Protein AF-A0A349TBA6-F1 (afdb_monomer_lite)

Structure (mmCIF, N/CA/C/O backbone):
data_AF-A0A349TBA6-F1
#
_entry.id   AF-A0A349TBA6-F1
#
loop_
_atom_site.group_PDB
_atom_site.id
_atom_site.type_symbol
_atom_site.label_atom_id
_atom_site.label_alt_id
_atom_site.label_comp_id
_atom_site.label_asym_id
_atom_site.label_entity_id
_atom_site.label_seq_id
_atom_site.pdbx_PDB_ins_code
_atom_site.Cartn_x
_atom_site.Cartn_y
_atom_site.Cartn_z
_atom_site.occupancy
_atom_site.B_iso_or_equiv
_atom_site.auth_seq_id
_atom_site.auth_comp_id
_atom_site.auth_asym_id
_atom_site.auth_atom_id
_atom_site.pdbx_PDB_model_num
ATOM 1 N N . MET A 1 1 ? 5.010 9.145 -27.779 1.00 67.00 1 MET A N 1
ATOM 2 C CA . MET A 1 1 ? 4.696 10.201 -26.788 1.00 67.00 1 MET A CA 1
ATOM 3 C C . MET A 1 1 ? 5.451 9.883 -25.512 1.00 67.00 1 MET A C 1
ATOM 5 O O . MET A 1 1 ? 5.694 8.707 -25.272 1.00 67.00 1 MET A O 1
ATOM 9 N N . ALA A 1 2 ? 5.859 10.894 -24.743 1.00 84.50 2 ALA A N 1
ATOM 10 C CA . ALA A 1 2 ? 6.432 10.664 -23.419 1.00 84.50 2 ALA A CA 1
ATOM 11 C C . ALA A 1 2 ? 5.339 10.146 -22.471 1.00 84.50 2 ALA A C 1
ATOM 13 O O . ALA A 1 2 ? 4.209 10.633 -22.525 1.00 84.50 2 ALA A O 1
ATOM 14 N N . ILE A 1 3 ? 5.675 9.160 -21.642 1.00 89.38 3 ILE A N 1
ATOM 15 C CA . ILE A 1 3 ? 4.807 8.661 -20.573 1.00 89.38 3 ILE A CA 1
ATOM 16 C C . ILE A 1 3 ? 5.237 9.383 -19.299 1.00 89.38 3 ILE A C 1
ATOM 18 O O . ILE A 1 3 ? 6.412 9.339 -18.941 1.00 89.38 3 ILE A O 1
ATOM 22 N N . LEU A 1 4 ? 4.303 10.076 -18.654 1.00 92.25 4 LEU A N 1
ATOM 23 C CA . LEU A 1 4 ? 4.556 10.822 -17.422 1.00 92.25 4 LEU A CA 1
ATOM 24 C C . LEU A 1 4 ? 4.148 9.986 -16.211 1.00 92.25 4 LEU A C 1
ATOM 26 O O . LEU A 1 4 ? 3.237 9.167 -16.308 1.00 92.25 4 LEU A O 1
ATOM 30 N N . MET A 1 5 ? 4.796 10.216 -15.076 1.00 94.56 5 MET A N 1
ATOM 31 C CA . MET A 1 5 ? 4.258 9.826 -13.776 1.00 94.56 5 MET A CA 1
ATOM 32 C C . MET A 1 5 ? 3.362 10.977 -13.301 1.00 94.56 5 MET A C 1
ATOM 34 O O . MET A 1 5 ? 3.825 12.119 -13.333 1.00 94.56 5 MET A O 1
ATOM 38 N N . PRO A 1 6 ? 2.082 10.743 -12.965 1.00 96.25 6 PRO A N 1
ATOM 39 C CA . PRO A 1 6 ? 1.238 11.797 -12.423 1.00 96.25 6 PRO A CA 1
ATOM 40 C C . PRO A 1 6 ? 1.812 12.292 -11.089 1.00 96.25 6 PRO A C 1
ATOM 42 O O . PRO A 1 6 ? 2.300 11.464 -10.317 1.00 96.25 6 PRO A O 1
ATOM 45 N N . PRO A 1 7 ? 1.729 13.598 -10.794 1.00 96.81 7 PRO A N 1
ATOM 46 C CA . PRO A 1 7 ? 2.088 14.094 -9.475 1.00 96.81 7 PRO A CA 1
ATOM 47 C C . PRO A 1 7 ? 1.117 13.550 -8.423 1.00 96.81 7 PRO A C 1
ATOM 49 O O . PRO A 1 7 ? -0.039 13.244 -8.732 1.00 96.81 7 PRO A O 1
ATOM 52 N N . GLU A 1 8 ? 1.541 13.485 -7.162 1.00 96.56 8 GLU A N 1
ATOM 53 C CA . GLU A 1 8 ? 0.753 12.841 -6.100 1.00 96.56 8 GLU A CA 1
ATOM 54 C C . GLU A 1 8 ? -0.601 13.529 -5.831 1.00 96.56 8 GLU A C 1
ATOM 56 O O . GLU A 1 8 ? -1.552 12.886 -5.399 1.00 96.56 8 GLU A O 1
ATOM 61 N N . TRP A 1 9 ? -0.750 14.819 -6.150 1.00 95.81 9 TRP A N 1
ATOM 62 C CA . TRP A 1 9 ? -2.029 15.538 -6.031 1.00 95.81 9 TRP A CA 1
ATOM 63 C C . TRP A 1 9 ? -2.995 15.319 -7.208 1.00 95.81 9 TRP A C 1
ATOM 65 O O . TRP A 1 9 ? -4.084 15.901 -7.223 1.00 95.81 9 TRP A O 1
ATOM 75 N N . ALA A 1 10 ? -2.618 14.535 -8.223 1.00 96.69 10 ALA A N 1
ATOM 76 C CA . ALA A 1 10 ? -3.551 14.117 -9.263 1.00 96.69 10 ALA A CA 1
ATOM 77 C C . ALA A 1 10 ? -4.675 13.247 -8.661 1.00 96.69 10 ALA A C 1
ATOM 79 O O . ALA A 1 10 ? -4.471 12.622 -7.622 1.00 96.69 10 ALA A O 1
ATOM 80 N N . PRO A 1 11 ? -5.868 13.178 -9.282 1.00 96.31 11 PRO A N 1
ATOM 81 C CA . PRO A 1 11 ? -6.927 12.286 -8.816 1.00 96.31 11 PRO A CA 1
ATOM 82 C C . PRO A 1 11 ? -6.448 10.831 -8.704 1.00 96.31 11 PRO A C 1
ATOM 84 O O . PRO A 1 11 ? -5.851 10.306 -9.643 1.00 96.31 11 PRO A O 1
ATOM 87 N N . GLN A 1 12 ? -6.739 10.187 -7.573 1.00 97.12 12 GLN A N 1
ATOM 88 C CA . GLN A 1 12 ? -6.317 8.819 -7.264 1.00 97.12 12 GLN A CA 1
ATOM 89 C C . GLN A 1 12 ? -7.534 7.898 -7.140 1.00 97.12 12 GLN A C 1
ATOM 91 O O . GLN A 1 12 ? -8.570 8.297 -6.605 1.00 97.12 12 GLN A O 1
ATOM 96 N N . GLU A 1 13 ? -7.411 6.648 -7.588 1.00 97.19 13 GLU A N 1
ATOM 97 C CA . GLU A 1 13 ? -8.478 5.652 -7.417 1.00 97.19 13 GLU A CA 1
ATOM 98 C C . GLU A 1 13 ? -8.495 5.071 -5.996 1.00 97.19 13 GLU A C 1
ATOM 100 O O . GLU A 1 13 ? -9.554 4.984 -5.378 1.00 97.19 13 GLU A O 1
ATOM 105 N N . TRP A 1 14 ? -7.329 4.711 -5.451 1.00 98.12 14 TRP A N 1
ATOM 106 C CA . TRP A 1 14 ? -7.157 4.248 -4.071 1.00 98.12 14 TRP A CA 1
ATOM 107 C C . TRP A 1 14 ? -5.741 4.530 -3.557 1.00 98.12 14 TRP A C 1
ATOM 109 O O . TRP A 1 14 ? -4.819 4.749 -4.341 1.00 98.12 14 TRP A O 1
ATOM 119 N N . LEU A 1 15 ? -5.570 4.447 -2.237 1.00 98.44 15 LEU A N 1
ATOM 120 C CA . LEU A 1 15 ? -4.277 4.467 -1.559 1.00 98.44 15 LEU A CA 1
ATOM 121 C C . LEU A 1 15 ? -3.979 3.096 -0.939 1.00 98.44 15 LEU A C 1
ATOM 123 O O . LEU A 1 15 ? -4.820 2.535 -0.230 1.00 98.44 15 LEU A O 1
ATOM 127 N N . TRP A 1 16 ? -2.778 2.568 -1.176 1.00 98.75 16 TRP A N 1
ATOM 128 C CA . TRP A 1 16 ? -2.256 1.421 -0.432 1.00 98.75 16 TRP A CA 1
ATOM 129 C C . TRP A 1 16 ? -1.529 1.875 0.832 1.00 98.75 16 TRP A C 1
ATOM 131 O O . TRP A 1 16 ? -0.740 2.816 0.797 1.00 98.75 16 TRP A O 1
ATOM 141 N N . ILE A 1 17 ? -1.770 1.181 1.943 1.00 98.81 17 ILE A N 1
ATOM 142 C CA . ILE A 1 17 ? -1.101 1.416 3.230 1.00 98.81 17 ILE A CA 1
ATOM 143 C C . ILE A 1 17 ? -0.670 0.057 3.787 1.00 98.81 17 ILE A C 1
ATOM 145 O O . ILE A 1 17 ? -1.456 -0.881 3.727 1.00 98.81 17 ILE A O 1
ATOM 149 N N . GLY A 1 18 ? 0.549 -0.073 4.313 1.00 98.62 18 GLY A N 1
ATOM 150 C CA . GLY A 1 18 ? 1.029 -1.314 4.934 1.00 98.62 18 GLY A CA 1
ATOM 151 C C . GLY A 1 18 ? 0.713 -1.366 6.428 1.00 98.62 18 GLY A C 1
ATOM 152 O O . GLY A 1 18 ? 0.985 -0.404 7.140 1.00 98.62 18 GLY A O 1
ATOM 153 N N . PHE A 1 19 ? 0.151 -2.472 6.920 1.00 98.81 19 PHE A N 1
ATOM 154 C CA . PHE A 1 19 ? -0.106 -2.672 8.349 1.00 98.81 19 PHE A CA 1
ATOM 155 C C . PHE A 1 19 ? 1.117 -3.295 9.057 1.00 98.81 19 PHE A C 1
ATOM 157 O O . PHE A 1 19 ? 1.635 -4.308 8.576 1.00 98.81 19 PHE A O 1
ATOM 164 N N . PRO A 1 20 ? 1.596 -2.748 10.190 1.00 98.50 20 PRO A N 1
ATOM 165 C CA . PRO A 1 20 ? 2.730 -3.324 10.912 1.00 98.50 20 PRO A CA 1
ATOM 166 C C . PRO A 1 20 ? 2.426 -4.743 11.402 1.00 98.50 20 PRO A C 1
ATOM 168 O O . PRO A 1 20 ? 1.370 -4.981 11.994 1.00 98.50 20 PRO A O 1
ATOM 171 N N . HIS A 1 21 ? 3.351 -5.678 11.177 1.00 97.69 21 HIS A N 1
ATOM 172 C CA . HIS A 1 21 ? 3.180 -7.082 11.577 1.00 97.69 21 HIS A CA 1
ATOM 173 C C . HIS A 1 21 ? 4.451 -7.750 12.128 1.00 97.69 21 HIS A C 1
ATOM 175 O O . HIS A 1 21 ? 4.336 -8.694 12.909 1.00 97.69 21 HIS A O 1
ATOM 181 N N . LEU A 1 22 ? 5.646 -7.269 11.765 1.00 96.31 22 LEU A N 1
ATOM 182 C CA . LEU A 1 22 ? 6.922 -7.825 12.224 1.00 96.31 22 LEU A CA 1
ATOM 183 C C . LEU A 1 22 ? 7.314 -7.249 13.587 1.00 96.31 22 LEU A C 1
ATOM 185 O O . LEU A 1 22 ? 7.763 -6.112 13.687 1.00 96.31 22 LEU A O 1
ATOM 189 N N . ALA A 1 23 ? 7.170 -8.034 14.655 1.00 95.69 23 ALA A N 1
ATOM 190 C CA . ALA A 1 23 ? 7.513 -7.575 16.003 1.00 95.69 23 ALA A CA 1
ATOM 191 C C . ALA A 1 23 ? 9.014 -7.265 16.168 1.00 95.69 23 ALA A C 1
ATOM 193 O O . ALA A 1 23 ? 9.367 -6.368 16.928 1.00 95.69 23 ALA A O 1
ATOM 194 N N . GLU A 1 24 ? 9.885 -7.978 15.446 1.00 95.12 24 GLU A N 1
ATOM 195 C CA . GLU A 1 24 ? 11.336 -7.738 15.437 1.00 95.12 24 GLU A CA 1
ATOM 196 C C . GLU A 1 24 ? 11.741 -6.378 14.853 1.00 95.12 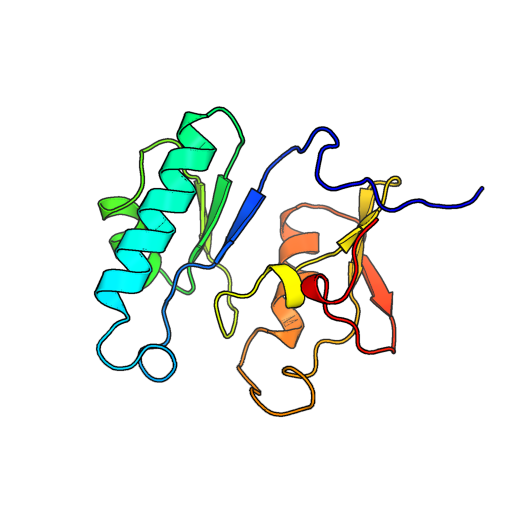24 GLU A C 1
ATOM 198 O O . GLU A 1 24 ? 12.704 -5.783 15.331 1.00 95.12 24 GLU A O 1
ATOM 203 N N . GLU A 1 25 ? 10.980 -5.862 13.886 1.00 95.06 25 GLU A N 1
ATOM 204 C CA . GLU A 1 25 ? 11.218 -4.551 13.262 1.00 95.06 25 GLU A CA 1
ATOM 205 C C . GLU A 1 25 ? 10.522 -3.412 14.024 1.00 95.06 25 GLU A C 1
ATOM 207 O O . GLU A 1 25 ? 10.879 -2.243 13.887 1.00 95.06 25 GLU A O 1
ATOM 212 N N . TRP A 1 26 ? 9.569 -3.757 14.897 1.00 95.75 26 TRP A N 1
ATOM 213 C CA . TRP A 1 26 ? 8.810 -2.829 15.738 1.00 95.75 26 TRP A CA 1
ATOM 214 C C . TRP A 1 26 ? 8.942 -3.172 17.238 1.00 95.75 26 TRP A C 1
ATOM 216 O O . 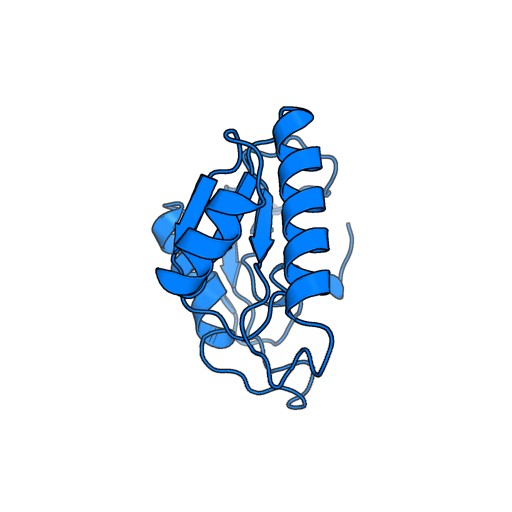TRP A 1 26 ? 7.926 -3.375 17.922 1.00 95.75 26 TRP A O 1
ATOM 226 N N . PRO A 1 27 ? 10.177 -3.259 17.779 1.00 95.88 27 PRO A N 1
ATOM 227 C CA . PRO A 1 27 ? 10.414 -3.705 19.147 1.00 95.88 27 PRO A CA 1
ATOM 228 C C . PRO A 1 27 ? 9.749 -2.758 20.148 1.00 95.88 27 PRO A C 1
ATOM 230 O O . PRO A 1 27 ? 9.917 -1.540 20.087 1.00 95.88 27 PRO A O 1
ATOM 233 N N . ASP A 1 28 ? 8.968 -3.335 21.061 1.00 95.50 28 ASP A N 1
ATOM 234 C CA . ASP A 1 28 ? 8.212 -2.635 22.109 1.00 95.50 28 ASP A CA 1
ATOM 235 C C . ASP A 1 28 ? 7.173 -1.608 21.608 1.00 95.50 28 ASP A C 1
ATOM 237 O O . ASP A 1 28 ? 6.563 -0.900 22.413 1.00 95.50 28 ASP A O 1
ATOM 241 N N . CYS A 1 29 ? 6.929 -1.521 20.294 1.00 97.31 29 CYS A N 1
ATOM 242 C CA . CYS A 1 29 ? 6.042 -0.511 19.711 1.00 97.31 29 CYS A CA 1
ATOM 243 C C . CYS A 1 29 ? 5.105 -1.022 18.608 1.00 97.31 29 CYS A C 1
ATOM 245 O O . CYS A 1 29 ? 4.337 -0.223 18.073 1.00 97.31 29 CYS A O 1
ATOM 247 N N . LEU A 1 30 ? 5.096 -2.329 18.308 1.00 98.25 30 LEU A N 1
ATOM 248 C CA . LEU A 1 30 ? 4.220 -2.913 17.285 1.00 98.25 30 LEU A CA 1
ATOM 249 C C . LEU A 1 30 ? 2.740 -2.557 17.494 1.00 98.25 30 LEU A C 1
ATOM 251 O O . LEU A 1 30 ? 2.088 -2.083 16.568 1.00 98.25 30 LEU A O 1
ATOM 255 N N . GLU A 1 31 ? 2.202 -2.754 18.700 1.00 98.38 31 GLU A N 1
ATOM 256 C CA . GLU A 1 31 ? 0.791 -2.454 18.983 1.00 98.38 31 GLU A CA 1
ATOM 257 C C . GLU A 1 31 ? 0.461 -0.955 18.816 1.00 98.38 31 GLU A C 1
ATOM 259 O O . GLU A 1 31 ? -0.466 -0.648 18.060 1.00 98.38 31 GLU A O 1
ATOM 264 N N . PRO A 1 32 ? 1.218 -0.009 19.414 1.00 98.50 32 PRO A N 1
ATOM 265 C CA . PRO A 1 32 ? 1.048 1.417 19.133 1.00 98.50 32 PRO A CA 1
ATOM 266 C C . PRO A 1 32 ? 1.173 1.786 17.648 1.00 98.50 32 PRO A C 1
ATOM 268 O O . PRO A 1 32 ? 0.408 2.614 17.154 1.00 98.50 32 PRO A O 1
ATOM 271 N N . ALA A 1 33 ? 2.110 1.179 16.914 1.00 98.62 33 ALA A N 1
ATOM 272 C CA . ALA A 1 33 ? 2.287 1.430 15.485 1.00 98.62 33 ALA A CA 1
ATOM 273 C C . ALA A 1 33 ? 1.075 0.949 14.674 1.00 98.62 33 ALA A C 1
ATOM 275 O O . ALA A 1 33 ? 0.582 1.670 13.805 1.00 98.62 33 ALA A O 1
ATOM 276 N N . GLN A 1 34 ? 0.539 -0.232 14.997 1.00 98.81 34 GLN A N 1
ATOM 277 C CA . GLN A 1 34 ? -0.701 -0.741 14.411 1.00 98.81 34 GLN A CA 1
ATOM 278 C C . GLN A 1 34 ? -1.876 0.211 14.652 1.00 98.81 34 GLN A C 1
ATOM 280 O O . GLN A 1 34 ? -2.655 0.469 13.735 1.00 98.81 34 GLN A O 1
ATOM 285 N N . GLU A 1 35 ? -2.000 0.758 15.862 1.00 98.81 35 GLU A N 1
ATOM 286 C CA . GLU A 1 35 ? -3.046 1.726 16.207 1.00 98.81 35 GLU A CA 1
ATOM 287 C C . GLU A 1 35 ? -2.907 3.025 15.405 1.00 98.81 35 GLU A C 1
ATOM 289 O O . GLU A 1 35 ? -3.896 3.514 14.855 1.00 98.81 35 GLU A O 1
ATOM 294 N N . GLN A 1 36 ? -1.688 3.550 15.260 1.00 98.75 36 GLN A N 1
ATOM 295 C CA . GLN A 1 36 ? -1.431 4.760 14.474 1.00 98.75 36 GLN A CA 1
ATOM 296 C C . GLN A 1 36 ? -1.687 4.558 12.977 1.00 98.75 36 GLN A C 1
ATOM 298 O O . GLN A 1 36 ? -2.346 5.391 12.353 1.00 98.75 36 GLN A O 1
ATOM 303 N N . ILE A 1 37 ? -1.226 3.446 12.399 1.00 98.81 37 ILE A N 1
ATOM 304 C CA . ILE A 1 37 ? -1.464 3.133 10.986 1.00 98.81 37 ILE A CA 1
ATOM 305 C 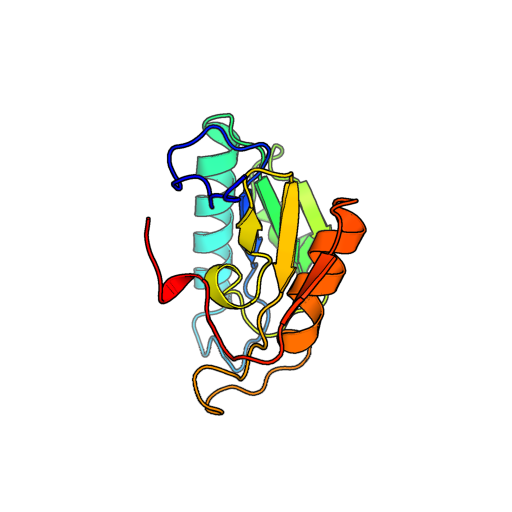C . ILE A 1 37 ? -2.952 2.899 10.717 1.00 98.81 37 ILE A C 1
ATOM 307 O O . ILE A 1 37 ? -3.479 3.390 9.718 1.00 98.81 37 ILE A O 1
ATOM 311 N N . ALA A 1 38 ? -3.663 2.212 11.613 1.00 98.88 38 ALA A N 1
ATOM 312 C CA . ALA A 1 38 ? -5.104 2.032 11.482 1.00 98.88 38 ALA A CA 1
ATOM 313 C C . ALA A 1 38 ? -5.865 3.364 11.586 1.00 98.88 38 ALA A C 1
ATOM 315 O O . ALA A 1 38 ? -6.806 3.595 10.819 1.00 98.88 38 ALA A O 1
ATOM 316 N N . ALA A 1 39 ? -5.447 4.261 12.485 1.00 98.88 39 ALA A N 1
ATOM 317 C CA . ALA A 1 39 ? -6.009 5.603 12.595 1.00 98.88 39 ALA A CA 1
ATOM 318 C C . ALA A 1 39 ? -5.755 6.432 11.325 1.00 98.88 39 ALA A C 1
ATOM 320 O O . ALA A 1 39 ? -6.680 7.069 10.822 1.00 98.88 39 ALA A O 1
ATOM 321 N N . PHE A 1 40 ? -4.545 6.371 10.759 1.00 98.88 40 PHE A N 1
ATOM 322 C CA . PHE A 1 40 ? -4.208 7.015 9.488 1.00 98.88 40 PHE A CA 1
ATOM 323 C C . PHE A 1 40 ? -5.059 6.475 8.331 1.00 98.88 40 PHE A C 1
ATOM 325 O O . PHE A 1 40 ? -5.722 7.251 7.642 1.00 98.88 40 PHE A O 1
ATOM 332 N N . ALA A 1 41 ? -5.117 5.152 8.164 1.00 98.88 41 ALA A N 1
ATOM 333 C CA . ALA A 1 41 ? -5.935 4.505 7.141 1.00 98.88 41 ALA A CA 1
ATOM 334 C C . ALA A 1 41 ? -7.415 4.899 7.256 1.00 98.88 41 ALA A C 1
ATOM 336 O O . ALA A 1 41 ? -8.061 5.200 6.253 1.00 98.88 41 ALA A O 1
ATOM 337 N N . SER A 1 42 ? -7.937 4.956 8.482 1.00 98.88 42 SER A N 1
ATOM 338 C CA . SER A 1 42 ? -9.313 5.382 8.746 1.00 98.88 42 SER A CA 1
ATOM 339 C C . SER A 1 42 ? -9.533 6.846 8.388 1.00 98.88 42 SER A C 1
ATOM 341 O O . SER A 1 42 ? -10.505 7.154 7.710 1.00 98.88 42 SER A O 1
ATOM 343 N N . ALA A 1 43 ? -8.619 7.742 8.770 1.00 98.88 43 ALA A N 1
ATOM 344 C CA . ALA A 1 43 ? -8.720 9.164 8.453 1.00 98.88 43 ALA A CA 1
ATOM 345 C C . ALA A 1 43 ? -8.741 9.418 6.935 1.00 98.88 43 ALA A C 1
ATOM 347 O O . ALA A 1 43 ? -9.557 10.205 6.454 1.00 98.88 43 ALA A O 1
ATOM 348 N N . VAL A 1 44 ? -7.897 8.713 6.173 1.00 98.75 44 VAL A N 1
ATOM 349 C CA . VAL A 1 44 ? -7.894 8.793 4.704 1.00 98.75 44 VAL A CA 1
ATOM 350 C C . VAL A 1 44 ? -9.201 8.235 4.137 1.00 98.75 44 VAL A C 1
ATOM 352 O O . VAL A 1 44 ? -9.865 8.922 3.360 1.00 98.75 44 VAL A O 1
ATOM 355 N N . ALA A 1 45 ? -9.637 7.053 4.579 1.00 98.81 45 ALA A N 1
ATOM 356 C CA . ALA A 1 45 ? -10.892 6.455 4.124 1.00 98.81 45 ALA A CA 1
ATOM 357 C C . ALA A 1 45 ? -12.117 7.331 4.435 1.00 98.81 45 ALA A C 1
ATOM 359 O O . ALA A 1 45 ? -13.038 7.466 3.624 1.00 98.81 45 ALA A O 1
ATOM 360 N N . ASP A 1 46 ? -12.131 7.972 5.601 1.00 98.44 46 ASP A N 1
ATOM 361 C CA . ASP A 1 46 ? -13.225 8.833 6.030 1.00 98.44 46 ASP A CA 1
ATOM 362 C C . ASP A 1 46 ? -13.268 10.178 5.307 1.00 98.44 46 ASP A C 1
ATOM 364 O O . ASP A 1 46 ? -14.356 10.747 5.189 1.00 98.44 46 ASP A O 1
ATOM 368 N N . SER A 1 47 ? -12.144 10.619 4.734 1.00 98.00 47 SER A N 1
ATOM 369 C CA . SER A 1 47 ? -12.081 11.780 3.836 1.00 98.00 47 SER A CA 1
ATOM 370 C C . SER A 1 47 ? -12.729 11.536 2.464 1.00 98.00 47 SER A C 1
ATOM 372 O O . SER A 1 47 ? -13.029 12.491 1.750 1.00 98.00 47 SER A O 1
ATOM 374 N N . GLY A 1 48 ? -12.990 10.270 2.110 1.00 97.75 48 GLY A N 1
ATOM 375 C CA . GLY A 1 48 ? -13.612 9.858 0.848 1.00 97.75 48 GLY A CA 1
ATOM 376 C C . GLY A 1 48 ? -12.662 9.187 -0.149 1.00 97.75 48 GLY A C 1
ATOM 377 O O . GLY A 1 48 ? -13.134 8.677 -1.162 1.00 97.75 48 GLY A O 1
ATOM 378 N N . GLN A 1 49 ? -11.359 9.138 0.137 1.00 98.44 49 GLN A N 1
ATOM 379 C CA . GLN A 1 49 ? -10.380 8.382 -0.648 1.00 98.44 49 GLN A CA 1
ATOM 380 C C . GLN A 1 49 ? -10.497 6.882 -0.340 1.00 98.44 49 GLN A C 1
ATOM 382 O O . GLN A 1 49 ? -10.469 6.492 0.823 1.00 98.44 49 GLN A O 1
ATOM 387 N N . GLU A 1 50 ? -10.591 6.008 -1.347 1.00 98.75 50 GLU A N 1
ATOM 388 C CA . GLU A 1 50 ? -10.535 4.560 -1.093 1.00 98.75 50 GLU A CA 1
ATOM 389 C C . GLU A 1 50 ? -9.171 4.176 -0.502 1.00 98.75 50 GLU A C 1
ATOM 391 O O . GLU A 1 50 ? -8.132 4.582 -1.021 1.00 98.75 50 GLU A O 1
ATOM 396 N N . VAL A 1 51 ? -9.179 3.360 0.555 1.00 98.88 51 VAL A N 1
ATOM 397 C CA . VAL A 1 51 ? -7.969 2.821 1.187 1.00 98.88 51 VAL A CA 1
ATOM 398 C C . VAL A 1 51 ? -7.983 1.304 1.123 1.00 98.88 51 VAL A C 1
ATOM 400 O O . VAL A 1 51 ? -8.966 0.665 1.511 1.00 98.88 51 VAL A O 1
ATOM 403 N N . ARG A 1 52 ? -6.855 0.742 0.690 1.00 98.81 52 ARG A N 1
ATOM 404 C CA . ARG A 1 52 ? -6.540 -0.683 0.754 1.00 98.81 52 ARG A CA 1
ATOM 405 C C . ARG A 1 52 ? -5.401 -0.879 1.750 1.00 98.81 52 ARG A C 1
ATOM 407 O O . ARG A 1 52 ? -4.241 -0.617 1.440 1.00 98.81 52 ARG A O 1
ATOM 414 N N . LEU A 1 53 ? -5.74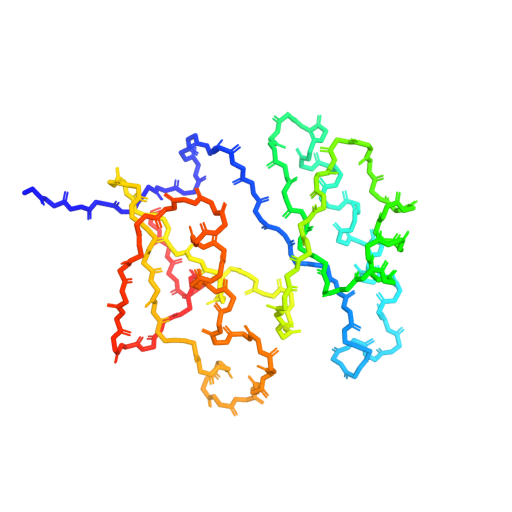8 -1.296 2.963 1.00 98.88 53 LEU A N 1
ATOM 415 C CA . LEU A 1 53 ? -4.780 -1.606 4.009 1.00 98.88 53 LEU A CA 1
ATOM 416 C C . LEU A 1 53 ? -4.271 -3.035 3.802 1.00 98.88 53 LEU A C 1
ATOM 418 O O . LEU A 1 53 ? -5.030 -3.999 3.943 1.00 98.88 53 LEU A O 1
ATOM 422 N N . LEU A 1 54 ? -2.996 -3.153 3.449 1.00 98.81 54 LEU A N 1
ATOM 423 C CA . LEU A 1 54 ? -2.298 -4.420 3.313 1.00 98.81 54 LEU A CA 1
ATOM 424 C C . LEU A 1 54 ? -2.092 -5.038 4.689 1.00 98.81 54 LEU A C 1
ATOM 426 O O . LEU A 1 54 ? -1.585 -4.380 5.593 1.00 98.81 54 LEU A O 1
ATOM 430 N N . VAL A 1 55 ? -2.475 -6.303 4.827 1.00 98.75 55 VAL A N 1
ATOM 431 C CA . VAL A 1 55 ? -2.289 -7.111 6.036 1.00 98.75 55 VAL A CA 1
ATOM 432 C C . VAL A 1 55 ? -1.582 -8.410 5.667 1.00 98.75 55 VAL A C 1
ATOM 434 O O . VAL A 1 55 ? -1.901 -9.019 4.649 1.00 98.75 55 VAL A O 1
ATOM 437 N N . HIS A 1 56 ? -0.616 -8.833 6.479 1.00 98.12 56 HIS A N 1
ATOM 438 C CA . HIS A 1 56 ? 0.236 -9.976 6.137 1.00 98.12 56 HIS A CA 1
ATOM 439 C C . HIS A 1 56 ? -0.521 -11.318 6.134 1.00 98.12 56 HIS A C 1
ATOM 441 O O . HIS A 1 56 ? -0.366 -12.146 5.238 1.00 98.12 56 HIS A O 1
ATOM 447 N N . ASP A 1 57 ? -1.388 -11.525 7.126 1.00 97.81 57 ASP A N 1
ATOM 448 C CA . ASP A 1 57 ? -2.141 -12.762 7.330 1.00 97.81 57 ASP A CA 1
ATOM 449 C C . ASP A 1 57 ? -3.509 -12.497 7.987 1.00 97.81 57 ASP A C 1
ATOM 451 O O . ASP A 1 57 ? -3.878 -11.355 8.279 1.00 97.81 57 ASP A O 1
ATOM 455 N N . GLU A 1 58 ? -4.275 -13.562 8.245 1.00 98.19 58 GLU A N 1
ATOM 456 C CA . GLU A 1 58 ? -5.606 -13.448 8.853 1.00 98.19 58 GLU A CA 1
ATOM 457 C C . GLU A 1 58 ? -5.557 -12.954 10.311 1.00 98.19 58 GLU A C 1
ATOM 459 O O . GLU A 1 58 ? -6.489 -12.291 10.765 1.00 98.19 58 GLU A O 1
ATOM 464 N N . VAL A 1 59 ? -4.476 -13.211 11.059 1.00 98.06 59 VAL A N 1
ATOM 465 C CA . VAL A 1 59 ? -4.333 -12.707 12.438 1.00 98.06 59 VAL A CA 1
ATOM 466 C C . VAL A 1 59 ? -4.210 -11.184 12.418 1.00 98.06 59 VAL A C 1
ATOM 468 O O . VAL A 1 59 ? -4.934 -10.485 13.135 1.00 98.06 59 VAL A O 1
ATOM 471 N N . ASN A 1 60 ? -3.356 -10.668 11.537 1.00 98.19 60 ASN A N 1
ATOM 472 C CA . ASN A 1 60 ? -3.201 -9.243 11.288 1.00 98.19 60 ASN A CA 1
ATOM 473 C C . ASN A 1 60 ? -4.483 -8.635 10.711 1.00 98.19 60 ASN A C 1
ATOM 475 O O . ASN A 1 60 ? -4.883 -7.554 11.140 1.00 98.19 60 ASN A O 1
ATOM 479 N N . ALA A 1 61 ? -5.195 -9.343 9.828 1.00 98.62 61 ALA A N 1
ATOM 480 C CA . ALA A 1 61 ? -6.487 -8.898 9.314 1.00 98.62 61 ALA A CA 1
ATOM 481 C C . ALA A 1 61 ? -7.522 -8.731 10.439 1.00 98.62 61 ALA A C 1
ATOM 483 O O . ALA A 1 61 ? -8.191 -7.702 10.523 1.00 98.62 61 ALA A O 1
ATOM 484 N N . LEU A 1 62 ? -7.638 -9.704 11.348 1.00 98.56 62 LEU A N 1
ATOM 485 C CA . LEU A 1 62 ? -8.535 -9.624 12.504 1.00 98.56 62 LEU A CA 1
ATOM 486 C C . LEU A 1 62 ? -8.161 -8.484 13.456 1.00 98.56 62 LEU A C 1
ATOM 488 O O . LEU A 1 62 ? -9.058 -7.832 13.998 1.00 98.56 62 LEU A O 1
ATOM 492 N N . ARG A 1 63 ? -6.864 -8.230 13.672 1.00 98.56 63 ARG A N 1
ATOM 493 C CA . ARG A 1 63 ? -6.396 -7.088 14.473 1.00 98.56 63 ARG A CA 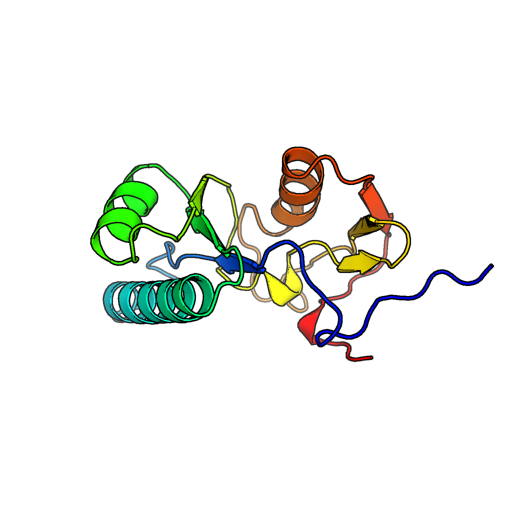1
ATOM 494 C C . ARG A 1 63 ? -6.738 -5.767 13.787 1.00 98.56 63 ARG A C 1
ATOM 496 O O . ARG A 1 63 ? -7.382 -4.931 14.416 1.00 98.56 63 ARG A O 1
ATOM 503 N N . ALA A 1 64 ? -6.402 -5.614 12.508 1.00 98.75 64 ALA A N 1
ATOM 504 C CA . ALA A 1 64 ? -6.701 -4.424 11.720 1.00 98.75 64 ALA A CA 1
ATOM 505 C C . ALA A 1 64 ? -8.208 -4.123 11.695 1.00 98.75 64 ALA A C 1
ATOM 507 O O . ALA A 1 64 ? -8.593 -2.996 11.993 1.00 98.75 64 ALA A O 1
ATOM 508 N N . ARG A 1 65 ? -9.075 -5.129 11.467 1.00 98.69 65 ARG A N 1
ATOM 509 C CA . ARG A 1 65 ? -10.550 -4.978 11.477 1.00 98.69 65 ARG A CA 1
ATOM 510 C C . ARG A 1 65 ? -11.101 -4.367 12.768 1.00 98.69 65 ARG A C 1
ATOM 512 O O . ARG A 1 65 ? -12.147 -3.732 12.727 1.00 98.69 65 ARG A O 1
ATOM 519 N N . LYS A 1 66 ? -10.442 -4.584 13.912 1.00 98.62 66 LYS A N 1
ATOM 520 C CA . LYS A 1 66 ? -10.859 -4.010 15.204 1.00 98.62 66 LYS A CA 1
ATOM 521 C C . LYS A 1 66 ? -10.433 -2.551 15.374 1.00 98.62 66 LYS A C 1
ATOM 523 O O . LYS A 1 66 ? -10.993 -1.873 16.228 1.00 98.62 66 LYS A O 1
ATOM 528 N N . LEU A 1 67 ? -9.424 -2.108 14.627 1.00 98.81 67 LEU A N 1
ATOM 529 C CA . LEU A 1 67 ? -8.809 -0.790 14.766 1.00 98.81 67 LEU A CA 1
ATOM 530 C C . LEU A 1 67 ? -9.282 0.202 13.698 1.00 98.81 67 LEU A C 1
ATOM 532 O O . LEU A 1 67 ? -9.395 1.389 13.987 1.00 98.81 67 LEU A O 1
ATOM 536 N N . VAL A 1 68 ? -9.535 -0.265 12.472 1.00 98.81 68 VAL A N 1
ATOM 537 C CA . VAL A 1 68 ? -9.916 0.608 11.354 1.00 98.81 68 VAL A CA 1
ATOM 538 C C . VAL A 1 68 ? -11.410 0.926 11.325 1.00 98.81 68 VAL A C 1
ATOM 540 O O . VAL A 1 68 ? -12.243 0.153 11.802 1.00 98.81 68 VAL A O 1
ATOM 543 N N . SER A 1 69 ? -11.769 2.043 10.690 1.00 97.94 69 SER A N 1
ATOM 544 C CA . SER A 1 69 ? -13.155 2.332 10.332 1.00 97.94 69 SER A CA 1
ATOM 545 C C . SER A 1 69 ? -13.678 1.333 9.293 1.00 97.94 69 SER A C 1
ATOM 547 O O . SER A 1 69 ? -12.927 0.773 8.492 1.00 97.94 69 SER A O 1
ATOM 549 N N . GLY A 1 70 ? -14.999 1.135 9.253 1.00 97.69 70 GLY A N 1
ATOM 550 C CA . GLY A 1 70 ? -15.639 0.183 8.333 1.00 97.69 70 GLY A CA 1
ATOM 551 C C . GLY A 1 70 ? -15.506 0.521 6.840 1.00 97.69 70 GLY A C 1
ATOM 552 O O . GLY A 1 70 ? -15.970 -0.256 6.009 1.00 97.69 70 GLY A O 1
ATOM 553 N N . LYS A 1 71 ? -14.906 1.668 6.488 1.00 98.44 71 LYS A N 1
ATOM 554 C CA . LYS A 1 71 ? -14.637 2.071 5.099 1.00 98.44 71 LYS A CA 1
ATOM 555 C C . LYS A 1 71 ? -13.301 1.553 4.565 1.00 98.44 71 LYS A C 1
ATOM 557 O O . LYS A 1 71 ? -13.123 1.509 3.350 1.00 98.44 71 LYS A O 1
ATOM 562 N N . VAL A 1 72 ? -12.366 1.184 5.441 1.00 98.88 72 VAL A N 1
ATOM 563 C CA . VAL A 1 72 ? -11.058 0.666 5.028 1.00 98.88 72 VAL A CA 1
ATOM 564 C C . VAL A 1 72 ? -11.228 -0.748 4.475 1.00 98.88 72 VAL A C 1
ATOM 566 O O . VAL A 1 72 ? -11.766 -1.630 5.147 1.00 98.88 72 VAL A O 1
ATOM 569 N N . LYS A 1 73 ? -10.747 -0.988 3.251 1.00 98.75 73 LYS A N 1
ATOM 570 C CA . LYS A 1 73 ? -10.706 -2.331 2.667 1.00 98.75 73 LYS A CA 1
ATOM 571 C C . LYS A 1 73 ? -9.413 -3.012 3.095 1.00 98.75 73 LYS A C 1
ATOM 573 O O . LYS A 1 73 ? -8.340 -2.435 2.947 1.00 98.75 73 LYS A O 1
ATOM 578 N N . LEU A 1 74 ? -9.503 -4.236 3.605 1.00 98.75 74 LEU A N 1
ATOM 579 C CA . LEU A 1 74 ? -8.314 -5.037 3.893 1.00 98.75 74 LEU A CA 1
ATOM 580 C C . LEU A 1 74 ? -7.937 -5.868 2.669 1.00 98.75 74 LEU A C 1
ATOM 582 O O . LEU A 1 74 ? -8.805 -6.508 2.075 1.00 98.75 74 LEU A O 1
ATOM 586 N N . GLN A 1 75 ? -6.653 -5.873 2.327 1.00 98.38 75 GLN A N 1
ATOM 587 C CA . GLN A 1 75 ? -6.078 -6.701 1.271 1.00 98.38 75 GLN A CA 1
ATOM 588 C C . GLN A 1 75 ? -4.999 -7.580 1.899 1.00 98.38 75 GLN A C 1
ATOM 590 O O . GLN A 1 75 ? -4.015 -7.067 2.425 1.00 98.38 75 GLN A O 1
ATOM 595 N N . GLN A 1 76 ? -5.194 -8.898 1.896 1.00 98.19 76 GLN A N 1
ATOM 596 C CA . GLN A 1 76 ? -4.173 -9.797 2.422 1.00 98.19 76 GLN A CA 1
ATOM 597 C C . GLN A 1 76 ? -3.070 -9.976 1.382 1.00 98.19 76 GLN A C 1
ATOM 599 O O . GLN A 1 76 ? -3.366 -10.357 0.253 1.00 98.19 76 GLN A O 1
ATOM 604 N N . GLN A 1 77 ? -1.825 -9.710 1.766 1.00 97.62 77 GLN A N 1
ATOM 605 C CA . GLN A 1 77 ? -0.672 -9.802 0.881 1.00 97.62 77 GLN A CA 1
ATOM 606 C C . GLN A 1 77 ? 0.599 -10.050 1.692 1.00 97.62 77 GLN A C 1
ATOM 608 O O . GLN A 1 77 ? 0.756 -9.485 2.769 1.00 97.62 77 GLN A O 1
ATOM 613 N N . ALA A 1 78 ? 1.526 -10.853 1.166 1.00 96.81 78 ALA A N 1
ATOM 614 C CA . ALA A 1 78 ? 2.860 -10.970 1.749 1.00 96.81 78 ALA A CA 1
ATOM 615 C C . ALA A 1 78 ? 3.720 -9.751 1.367 1.00 96.81 78 ALA A C 1
ATOM 617 O O . ALA A 1 78 ? 3.786 -9.371 0.195 1.00 96.81 78 ALA A O 1
ATOM 618 N N . TYR A 1 79 ? 4.367 -9.160 2.365 1.00 97.69 79 TYR A N 1
ATOM 619 C CA . TYR A 1 79 ? 5.329 -8.056 2.281 1.00 97.69 79 TYR A CA 1
ATOM 620 C C . TYR A 1 79 ? 6.250 -8.130 3.505 1.00 97.69 79 TYR A C 1
ATOM 622 O O . TYR A 1 79 ? 5.882 -8.784 4.485 1.00 97.69 79 TYR A O 1
ATOM 630 N N . GLY A 1 80 ? 7.416 -7.485 3.434 1.00 97.06 80 GLY A N 1
ATOM 631 C CA . GLY A 1 80 ? 8.389 -7.432 4.520 1.00 97.06 80 GLY A CA 1
ATOM 632 C C . GLY A 1 80 ? 7.991 -6.402 5.569 1.00 97.06 80 GLY A C 1
ATOM 633 O O . GLY A 1 80 ? 7.357 -6.746 6.558 1.00 97.06 80 GLY A O 1
ATOM 634 N N . ASP A 1 81 ? 8.301 -5.127 5.343 1.00 96.38 81 ASP A N 1
ATOM 635 C CA . ASP A 1 81 ? 7.860 -4.033 6.225 1.00 96.38 81 ASP A CA 1
ATOM 636 C C . ASP A 1 81 ? 6.865 -3.097 5.518 1.00 96.38 81 ASP A C 1
ATOM 638 O O . ASP A 1 81 ? 6.548 -3.236 4.337 1.00 96.38 81 ASP A O 1
ATOM 642 N N . ILE A 1 82 ? 6.306 -2.138 6.250 1.00 97.62 82 ILE A N 1
ATOM 643 C CA . ILE A 1 82 ? 5.138 -1.351 5.828 1.00 97.62 82 ILE A CA 1
ATOM 644 C C . ILE A 1 82 ? 5.409 -0.300 4.740 1.00 97.62 82 ILE A C 1
ATOM 646 O O . ILE A 1 82 ? 4.492 0.428 4.347 1.00 97.62 82 ILE A O 1
ATOM 650 N N . TRP A 1 83 ? 6.649 -0.175 4.268 1.00 98.19 83 TRP A N 1
ATOM 651 C CA . TRP A 1 83 ? 7.131 0.931 3.436 1.00 98.19 83 TRP A CA 1
ATOM 652 C C . TRP A 1 83 ? 6.747 0.785 1.958 1.00 98.19 83 TRP A C 1
ATOM 654 O O . TRP A 1 83 ? 7.586 0.840 1.063 1.00 98.19 83 TRP A O 1
ATOM 664 N N . LEU A 1 84 ? 5.445 0.667 1.683 1.00 98.25 84 LEU A N 1
ATOM 665 C CA . LEU A 1 84 ? 4.894 0.500 0.331 1.00 98.25 84 LEU A CA 1
ATOM 666 C C . LEU A 1 84 ? 5.186 1.676 -0.611 1.00 98.25 84 LEU A C 1
ATOM 668 O O . LEU A 1 84 ? 5.070 1.529 -1.823 1.00 98.25 84 LEU A O 1
ATOM 672 N N . ARG A 1 85 ? 5.588 2.833 -0.074 1.00 98.31 85 ARG A N 1
ATOM 673 C CA . ARG A 1 85 ? 6.147 3.934 -0.871 1.00 98.31 85 ARG A CA 1
ATOM 674 C C . ARG A 1 85 ? 7.384 3.492 -1.662 1.00 98.31 85 ARG A C 1
ATOM 676 O O . ARG A 1 85 ? 7.586 3.957 -2.779 1.00 98.31 85 ARG A O 1
ATOM 683 N N . ASP A 1 86 ? 8.176 2.590 -1.095 1.00 98.38 86 ASP A N 1
ATOM 684 C CA . ASP A 1 86 ? 9.456 2.152 -1.646 1.00 98.38 86 ASP A CA 1
ATOM 685 C C . ASP A 1 86 ? 9.359 0.779 -2.312 1.00 98.38 86 ASP A C 1
ATOM 687 O O . ASP A 1 86 ? 10.052 0.527 -3.296 1.00 98.38 86 ASP A O 1
ATOM 691 N N . THR A 1 87 ? 8.486 -0.093 -1.800 1.00 98.25 87 THR A N 1
ATOM 692 C CA . THR A 1 87 ? 8.329 -1.478 -2.273 1.00 98.25 87 THR A CA 1
ATOM 693 C C . THR A 1 87 ? 7.119 -1.684 -3.186 1.00 98.25 87 THR A C 1
ATOM 695 O O . THR A 1 87 ? 7.012 -2.719 -3.845 1.00 98.25 87 THR A O 1
ATOM 698 N N . GLY A 1 88 ? 6.196 -0.721 -3.242 1.00 97.75 88 GLY A N 1
ATOM 699 C CA . GLY A 1 88 ? 4.991 -0.766 -4.067 1.00 97.75 88 GLY A CA 1
ATOM 700 C C . GLY A 1 88 ? 5.206 -0.303 -5.515 1.00 97.75 88 GLY A C 1
ATOM 701 O O . GLY A 1 88 ? 6.266 0.214 -5.872 1.00 97.75 88 GLY A O 1
ATOM 702 N N . PRO A 1 89 ? 4.192 -0.484 -6.380 1.00 97.62 89 PRO A N 1
ATOM 703 C CA . PRO A 1 89 ? 4.283 -0.107 -7.785 1.00 97.62 89 PRO A CA 1
ATOM 704 C C . PRO A 1 89 ? 4.249 1.409 -7.993 1.00 97.62 89 PRO A C 1
ATOM 706 O O . PRO A 1 89 ? 3.418 2.114 -7.420 1.00 97.62 89 PRO A O 1
ATOM 709 N N . LEU A 1 90 ? 5.084 1.898 -8.912 1.00 97.62 90 LEU A N 1
ATOM 710 C CA . LEU A 1 90 ? 5.021 3.276 -9.399 1.00 97.62 90 LEU A CA 1
ATOM 711 C C . LEU A 1 90 ? 4.034 3.357 -10.566 1.00 97.62 90 LEU A C 1
ATOM 713 O O . LEU A 1 90 ? 4.281 2.799 -11.638 1.00 97.62 90 LEU A O 1
ATOM 717 N N . ILE A 1 91 ? 2.907 4.041 -10.370 1.00 97.31 91 ILE A N 1
ATOM 718 C CA . ILE A 1 91 ? 1.839 4.099 -11.374 1.00 97.31 91 ILE A CA 1
ATOM 719 C C . ILE A 1 91 ? 2.117 5.211 -12.382 1.00 97.31 91 ILE A C 1
ATOM 721 O O . ILE A 1 91 ? 2.212 6.389 -12.042 1.00 97.31 91 ILE A O 1
ATOM 725 N N . ARG A 1 92 ? 2.243 4.835 -13.654 1.00 96.12 92 ARG A N 1
ATOM 726 C CA . ARG A 1 92 ? 2.438 5.781 -14.755 1.00 96.12 92 ARG A CA 1
ATOM 727 C C . ARG A 1 92 ? 1.103 6.295 -15.289 1.00 96.12 92 ARG A C 1
ATOM 729 O O . ARG A 1 92 ? 0.065 5.663 -15.136 1.00 96.12 92 ARG A O 1
ATOM 736 N N . GLY A 1 93 ? 1.138 7.411 -16.011 1.00 94.94 93 GLY A N 1
ATOM 737 C CA . GLY A 1 93 ? -0.040 8.050 -16.603 1.00 94.94 93 GLY A CA 1
ATOM 738 C C . GLY A 1 93 ? -0.707 7.249 -17.727 1.00 94.94 93 GLY A C 1
ATOM 739 O O . GLY A 1 93 ? -1.785 7.624 -18.174 1.00 94.94 93 GLY A O 1
ATOM 740 N N . ASP A 1 94 ? -0.088 6.156 -18.183 1.00 95.38 94 ASP A N 1
ATOM 741 C CA . ASP A 1 94 ? -0.697 5.172 -19.086 1.00 95.38 94 ASP A CA 1
ATOM 742 C C . ASP A 1 94 ? -1.361 3.995 -18.341 1.00 95.38 94 ASP A C 1
ATOM 744 O O . ASP A 1 94 ? -1.822 3.053 -18.982 1.00 95.38 94 ASP A O 1
ATOM 748 N N . GLY A 1 95 ? -1.395 4.030 -17.003 1.00 95.31 95 GLY A N 1
ATOM 749 C CA . GLY A 1 95 ? -1.947 2.977 -16.146 1.00 95.31 95 GLY A CA 1
ATOM 750 C C . GLY A 1 95 ? -1.010 1.786 -15.918 1.00 95.31 95 GLY A C 1
ATOM 751 O O . GLY A 1 95 ? -1.383 0.845 -15.223 1.00 95.31 95 GLY A O 1
ATOM 752 N N . THR A 1 96 ? 0.205 1.799 -16.475 1.00 97.44 96 THR A N 1
ATOM 753 C CA . THR A 1 96 ? 1.187 0.734 -16.228 1.00 97.44 96 THR A CA 1
ATOM 754 C C . THR A 1 96 ? 1.797 0.890 -14.835 1.00 97.44 96 THR A C 1
ATOM 756 O O . THR A 1 96 ? 2.238 1.981 -14.464 1.00 97.44 96 THR A O 1
ATOM 759 N N . ALA A 1 97 ? 1.892 -0.213 -14.097 1.00 98.12 97 ALA A N 1
ATOM 760 C CA . ALA A 1 97 ? 2.669 -0.322 -12.871 1.00 98.12 97 ALA A CA 1
ATOM 761 C C . ALA A 1 97 ? 4.141 -0.582 -13.220 1.00 98.12 97 ALA A C 1
ATOM 763 O O . ALA A 1 97 ? 4.492 -1.634 -13.757 1.00 98.12 97 ALA A O 1
ATOM 764 N N . LEU A 1 98 ? 5.014 0.379 -12.931 1.00 97.75 98 LEU A N 1
ATOM 765 C CA . LEU A 1 98 ? 6.457 0.210 -13.047 1.00 97.75 98 LEU A CA 1
ATOM 766 C C . LEU A 1 98 ? 7.001 -0.434 -11.765 1.00 97.75 98 LEU A C 1
ATOM 768 O O . LEU A 1 98 ? 6.762 0.071 -10.669 1.00 97.75 98 LEU A O 1
ATOM 772 N N . ARG A 1 99 ? 7.764 -1.517 -11.930 1.00 97.75 99 ARG A N 1
ATOM 773 C CA . ARG A 1 99 ? 8.474 -2.246 -10.874 1.00 97.75 99 ARG A CA 1
ATOM 774 C C . ARG A 1 99 ? 9.984 -2.092 -11.044 1.00 97.75 99 ARG A C 1
ATOM 776 O O . ARG A 1 99 ? 10.587 -2.857 -11.804 1.00 97.75 99 ARG A O 1
ATOM 783 N N . PRO A 1 100 ? 10.607 -1.141 -10.338 1.00 97.31 100 PRO A N 1
ATOM 784 C CA . PRO A 1 100 ? 12.038 -1.179 -10.091 1.00 97.31 100 PRO A CA 1
ATOM 785 C C . PRO A 1 100 ? 12.433 -2.371 -9.222 1.00 97.31 100 PRO A C 1
ATOM 787 O O . PRO A 1 100 ? 11.600 -2.972 -8.539 1.00 97.31 100 PRO A O 1
ATOM 790 N N . ARG A 1 101 ? 13.725 -2.708 -9.203 1.00 97.00 101 ARG A N 1
ATOM 791 C CA . ARG A 1 101 ? 14.239 -3.626 -8.184 1.00 97.00 101 ARG A CA 1
ATOM 792 C C . ARG A 1 101 ? 14.257 -2.922 -6.830 1.00 97.00 101 ARG A C 1
ATOM 794 O O . ARG A 1 101 ? 14.875 -1.873 -6.695 1.00 97.00 101 ARG A O 1
ATOM 801 N N . PHE A 1 102 ? 13.692 -3.552 -5.811 1.00 97.75 102 PHE A N 1
ATOM 802 C CA . PHE A 1 102 ? 13.937 -3.172 -4.424 1.00 97.75 102 PHE A CA 1
ATOM 803 C C . PHE A 1 102 ? 15.097 -3.999 -3.856 1.00 97.75 102 PHE A C 1
ATOM 805 O O . PHE A 1 102 ? 15.200 -5.196 -4.130 1.00 97.75 102 PHE A O 1
ATOM 812 N N . ASN A 1 103 ? 15.995 -3.376 -3.090 1.00 97.00 103 ASN A N 1
ATOM 813 C CA . ASN A 1 103 ? 17.177 -4.051 -2.537 1.00 97.00 103 ASN A CA 1
ATOM 814 C C . ASN A 1 103 ? 17.359 -3.855 -1.023 1.00 97.00 103 ASN A C 1
ATOM 816 O O . ASN A 1 103 ? 18.456 -4.100 -0.517 1.00 97.00 103 ASN 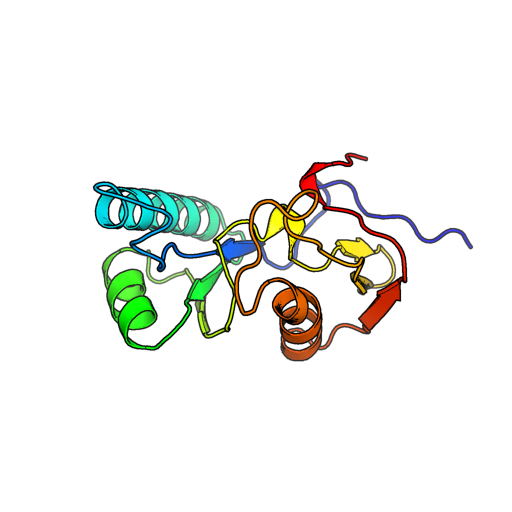A O 1
ATOM 820 N N . GLY A 1 104 ? 16.331 -3.396 -0.303 1.00 96.88 104 GLY A N 1
ATOM 821 C CA . GLY A 1 104 ? 16.431 -3.175 1.139 1.00 96.88 104 GLY A CA 1
ATOM 822 C C . GLY A 1 104 ? 17.260 -1.950 1.512 1.00 96.88 104 GLY A C 1
ATOM 823 O O . GLY A 1 104 ? 18.104 -2.041 2.407 1.00 96.88 104 GLY A O 1
ATOM 824 N N . TRP A 1 105 ? 17.086 -0.836 0.790 1.00 97.75 105 TRP A N 1
ATOM 825 C CA . TRP A 1 105 ? 17.817 0.426 0.983 1.00 97.75 105 TRP A CA 1
ATOM 826 C C . TRP A 1 105 ? 19.343 0.244 1.013 1.00 97.75 105 TRP A C 1
ATOM 828 O O . TRP A 1 105 ? 20.046 0.697 1.927 1.00 97.75 105 TRP A O 1
ATOM 838 N N . GLY A 1 106 ? 19.860 -0.466 0.008 1.00 97.00 106 GLY A N 1
ATOM 839 C CA . GLY A 1 106 ? 21.276 -0.811 -0.108 1.00 97.00 106 GLY A CA 1
ATOM 840 C C . GLY A 1 106 ? 21.682 -2.054 0.686 1.00 97.00 106 GLY A C 1
ATOM 841 O O . GLY A 1 106 ? 22.809 -2.119 1.173 1.00 97.00 106 GLY A O 1
ATOM 842 N N . GLY A 1 107 ? 20.785 -3.034 0.822 1.00 96.75 107 GLY A N 1
ATOM 843 C CA . GLY A 1 107 ? 21.061 -4.318 1.474 1.00 96.75 107 GLY A CA 1
ATOM 844 C C . GLY A 1 107 ? 21.014 -4.289 3.002 1.00 96.75 107 GLY A C 1
ATOM 845 O O . GLY A 1 107 ? 21.540 -5.201 3.633 1.00 96.75 107 GLY A O 1
ATOM 846 N N . LYS A 1 108 ? 20.417 -3.253 3.601 1.00 96.00 108 LYS A N 1
ATOM 847 C CA . LYS A 1 108 ? 20.288 -3.117 5.060 1.00 96.00 108 LYS A CA 1
ATOM 848 C C . LYS A 1 108 ? 19.183 -4.004 5.622 1.00 96.00 108 LYS A C 1
ATOM 850 O O . LYS A 1 108 ? 19.373 -4.610 6.669 1.00 96.00 108 LYS A O 1
ATOM 855 N N . TYR A 1 109 ? 18.064 -4.083 4.907 1.00 94.88 109 TYR A N 1
ATOM 856 C CA . TYR A 1 109 ? 16.866 -4.792 5.341 1.00 94.88 109 TYR A CA 1
ATOM 857 C C . TYR A 1 109 ? 16.389 -5.718 4.227 1.00 94.88 109 TYR A C 1
ATOM 859 O O . TYR A 1 109 ? 15.773 -5.289 3.256 1.00 94.88 109 TYR A O 1
ATOM 867 N N . LEU A 1 110 ? 16.732 -6.998 4.337 1.00 94.81 110 LEU A N 1
ATOM 868 C CA . LEU A 1 110 ? 16.354 -8.017 3.362 1.00 94.81 110 LEU A CA 1
ATOM 869 C C . LEU A 1 110 ? 15.204 -8.837 3.928 1.00 94.81 110 LEU A C 1
ATOM 871 O O . LEU A 1 110 ? 15.413 -9.906 4.500 1.00 94.81 110 LEU A O 1
ATOM 875 N N . MET A 1 111 ? 13.998 -8.297 3.791 1.00 95.50 111 MET A N 1
ATOM 876 C CA . MET A 1 111 ? 12.791 -8.897 4.341 1.00 95.50 111 MET A CA 1
ATOM 877 C C . MET A 1 111 ? 12.028 -9.677 3.273 1.00 95.50 111 MET A C 1
ATOM 879 O O . MET A 1 111 ? 11.966 -9.292 2.101 1.00 95.50 111 MET A O 1
ATOM 883 N N . GLN A 1 112 ? 11.459 -10.808 3.677 1.00 95.88 112 GLN A N 1
ATOM 884 C CA . GLN A 1 112 ? 10.709 -11.673 2.777 1.00 95.88 112 GLN A CA 1
ATOM 885 C C . GLN A 1 112 ? 9.432 -10.967 2.296 1.00 95.88 112 GLN A C 1
ATOM 887 O O . GLN A 1 112 ? 8.658 -10.469 3.104 1.00 95.88 112 GLN A O 1
ATOM 892 N N . GLY A 1 113 ? 9.190 -10.968 0.983 1.00 96.44 113 GLY A N 1
ATOM 893 C CA . GLY A 1 113 ? 7.993 -10.386 0.371 1.00 96.44 113 GLY A CA 1
ATOM 894 C C . GLY A 1 113 ? 8.186 -8.978 -0.197 1.00 96.44 113 GLY A C 1
ATOM 895 O O . GLY A 1 113 ? 7.443 -8.602 -1.099 1.00 96.44 113 GLY A O 1
ATOM 896 N N . ASP A 1 114 ? 9.184 -8.207 0.252 1.00 96.50 114 ASP A N 1
ATOM 897 C CA . ASP A 1 114 ? 9.399 -6.834 -0.244 1.00 96.50 114 ASP A CA 1
ATOM 898 C C . ASP A 1 114 ? 9.819 -6.781 -1.715 1.00 96.50 114 ASP A C 1
ATOM 900 O O . ASP A 1 114 ? 9.537 -5.812 -2.418 1.00 96.50 114 ASP A O 1
ATOM 904 N N . GLN A 1 115 ? 10.486 -7.825 -2.209 1.00 96.19 115 GLN A N 1
ATOM 905 C CA . GLN A 1 115 ? 10.858 -7.888 -3.619 1.00 96.19 115 GLN A CA 1
ATOM 906 C C . GLN A 1 115 ? 9.656 -8.260 -4.492 1.00 96.19 115 GLN A C 1
ATOM 908 O O . GLN A 1 115 ? 9.600 -7.854 -5.654 1.00 96.19 115 GLN A O 1
ATOM 913 N N . GLU A 1 116 ? 8.695 -9.010 -3.958 1.00 97.38 116 GLU A N 1
ATOM 914 C CA . GLU A 1 116 ? 7.537 -9.539 -4.677 1.00 97.38 116 GLU A CA 1
ATOM 915 C C . GLU A 1 116 ? 6.322 -8.602 -4.640 1.00 97.38 116 GLU A C 1
ATOM 917 O O . GLU A 1 116 ? 5.588 -8.530 -5.629 1.00 97.38 116 GLU A O 1
ATOM 922 N N . VAL A 1 117 ? 6.121 -7.858 -3.543 1.00 98.19 117 VAL A N 1
ATOM 923 C CA . VAL A 1 117 ? 4.878 -7.119 -3.253 1.00 98.19 117 VAL A CA 1
ATOM 924 C C . VAL A 1 117 ? 4.444 -6.184 -4.384 1.00 98.19 117 VAL A C 1
ATOM 926 O O . VAL A 1 117 ? 3.261 -6.143 -4.711 1.00 98.19 117 VAL A O 1
ATOM 929 N N . CYS A 1 118 ? 5.372 -5.505 -5.064 1.00 98.19 118 CYS A N 1
ATOM 930 C CA . CYS A 1 118 ? 5.047 -4.664 -6.217 1.00 98.19 118 CYS A CA 1
ATOM 931 C C . CYS A 1 118 ? 4.318 -5.430 -7.335 1.00 98.19 118 CYS A C 1
ATOM 933 O O . CYS A 1 118 ? 3.321 -4.945 -7.876 1.00 98.19 118 CYS A O 1
ATOM 935 N N . ALA A 1 119 ? 4.836 -6.601 -7.718 1.00 98.06 119 ALA A N 1
ATOM 936 C CA . ALA A 1 119 ? 4.284 -7.391 -8.817 1.00 98.06 119 ALA A CA 1
ATOM 937 C C . ALA A 1 119 ? 2.935 -8.006 -8.432 1.00 98.06 119 ALA A C 1
ATOM 939 O O . ALA A 1 119 ? 2.022 -8.072 -9.254 1.00 98.06 119 ALA A O 1
ATOM 940 N N . GLU A 1 120 ? 2.811 -8.429 -7.176 1.00 98.25 120 GLU A N 1
ATOM 941 C CA . GLU A 1 120 ? 1.579 -8.979 -6.616 1.00 98.25 120 GLU A CA 1
ATOM 942 C C . GLU A 1 120 ? 0.474 -7.912 -6.557 1.00 98.25 120 GLU A C 1
ATOM 944 O O . GLU A 1 120 ? -0.620 -8.134 -7.071 1.00 98.25 120 GLU A O 1
ATOM 949 N N . LEU A 1 121 ? 0.784 -6.706 -6.066 1.00 98.44 121 LEU A N 1
ATOM 950 C CA . LEU A 1 121 ? -0.155 -5.580 -6.043 1.00 98.44 121 LEU A CA 1
ATOM 951 C C . LEU A 1 121 ? -0.623 -5.166 -7.438 1.00 98.44 121 LEU A C 1
ATOM 953 O O . LEU A 1 121 ? -1.813 -4.915 -7.638 1.00 98.44 121 LEU A O 1
ATOM 957 N N . ALA A 1 122 ? 0.293 -5.107 -8.408 1.00 98.25 122 ALA A N 1
ATOM 958 C CA . ALA A 1 122 ? -0.061 -4.815 -9.792 1.00 98.25 122 ALA A CA 1
ATOM 959 C C . ALA A 1 122 ? -0.993 -5.889 -10.372 1.00 98.25 122 ALA A C 1
ATOM 961 O O . ALA A 1 122 ? -1.989 -5.554 -11.014 1.00 98.25 122 ALA A O 1
ATOM 962 N N . ARG A 1 123 ? -0.712 -7.172 -10.103 1.00 98.19 123 ARG A N 1
ATOM 963 C CA . ARG A 1 123 ? -1.543 -8.296 -10.553 1.00 98.19 123 ARG A CA 1
ATOM 964 C C . ARG A 1 123 ? -2.946 -8.235 -9.955 1.00 98.19 123 ARG A C 1
ATOM 966 O O . ARG A 1 123 ? -3.913 -8.316 -10.709 1.00 98.19 123 ARG A O 1
ATOM 973 N N . ASP A 1 124 ? -3.056 -8.056 -8.642 1.00 97.81 124 ASP A N 1
ATOM 974 C CA . ASP A 1 124 ? -4.338 -7.965 -7.932 1.00 97.81 124 ASP A CA 1
ATOM 975 C C . ASP A 1 124 ? -5.177 -6.773 -8.403 1.00 97.81 124 ASP A C 1
ATOM 977 O O . ASP A 1 124 ? -6.403 -6.855 -8.487 1.00 97.81 124 ASP A O 1
ATOM 981 N N . ALA A 1 125 ? -4.520 -5.662 -8.739 1.00 97.56 125 ALA A N 1
ATOM 982 C CA . ALA A 1 125 ? -5.169 -4.480 -9.292 1.00 97.56 125 ALA A CA 1
ATOM 983 C C . ALA A 1 125 ? -5.485 -4.588 -10.796 1.00 97.56 125 ALA A C 1
ATOM 985 O O . ALA A 1 125 ? -6.119 -3.686 -11.340 1.00 97.56 125 ALA A O 1
ATOM 986 N N . GLY A 1 126 ? -5.060 -5.658 -11.477 1.00 97.94 126 GLY A N 1
ATOM 987 C CA . GLY A 1 126 ? -5.242 -5.823 -12.922 1.00 97.94 126 GLY A CA 1
ATOM 988 C C . GLY A 1 126 ? -4.425 -4.839 -13.768 1.00 97.94 126 GLY A C 1
ATOM 989 O O . GLY A 1 126 ? -4.793 -4.559 -14.909 1.00 97.94 126 GLY A O 1
ATOM 990 N N . LEU A 1 127 ? -3.335 -4.299 -13.218 1.00 97.81 127 LEU A N 1
ATOM 991 C CA . LEU A 1 127 ? -2.485 -3.311 -13.877 1.00 97.81 127 LEU A CA 1
ATOM 992 C C . LEU A 1 127 ? -1.414 -4.009 -14.728 1.00 97.81 127 LEU A C 1
ATOM 994 O O . LEU A 1 127 ? -0.771 -4.951 -14.253 1.00 97.81 127 LEU A O 1
ATOM 998 N N . PRO A 1 128 ? -1.157 -3.549 -15.967 1.00 98.12 128 PRO A N 1
ATOM 999 C CA . PRO A 1 128 ? -0.006 -4.008 -16.734 1.00 98.12 128 PRO A CA 1
ATOM 1000 C C . PRO A 1 128 ? 1.283 -3.750 -15.949 1.00 98.12 128 PRO A C 1
ATOM 1002 O O . PRO A 1 128 ? 1.515 -2.634 -15.490 1.00 98.12 128 PRO A O 1
ATOM 1005 N N . LEU A 1 129 ? 2.118 -4.776 -15.799 1.00 98.19 129 LEU A N 1
ATOM 1006 C CA . LEU A 1 129 ? 3.393 -4.679 -15.093 1.00 98.19 129 LEU A CA 1
ATOM 1007 C C . LEU A 1 129 ? 4.530 -4.429 -16.088 1.00 98.19 129 LEU A C 1
ATOM 1009 O O . LEU A 1 129 ? 4.680 -5.160 -17.068 1.00 98.19 129 LEU A O 1
ATOM 1013 N N . MET A 1 130 ? 5.360 -3.428 -15.810 1.00 97.62 130 MET A N 1
ATOM 1014 C CA . MET A 1 130 ? 6.634 -3.210 -16.488 1.00 97.62 130 MET A CA 1
ATOM 1015 C C . MET A 1 130 ? 7.766 -3.329 -15.477 1.00 97.62 130 MET A C 1
ATOM 1017 O O . MET A 1 130 ? 7.841 -2.548 -14.536 1.00 97.62 130 MET A O 1
ATOM 1021 N N . GLU A 1 131 ? 8.666 -4.280 -15.690 1.00 96.94 131 GLU A N 1
ATOM 1022 C CA . GLU A 1 131 ? 9.814 -4.498 -14.811 1.00 96.94 131 GLU A CA 1
ATOM 1023 C C . GLU A 1 131 ? 11.043 -3.738 -15.307 1.00 96.94 131 GLU A C 1
ATOM 1025 O O . GLU A 1 131 ? 11.233 -3.549 -16.513 1.00 96.94 131 GLU A O 1
ATOM 1030 N N . SER A 1 132 ? 11.893 -3.320 -14.374 1.00 94.88 132 SER A N 1
ATOM 1031 C CA . SER A 1 132 ? 13.207 -2.775 -14.683 1.00 94.88 132 SER A CA 1
ATOM 1032 C C . SER A 1 132 ? 14.316 -3.451 -13.881 1.00 94.88 132 SER A C 1
ATOM 1034 O O . SER A 1 132 ? 14.107 -4.066 -12.836 1.00 94.88 132 SER A O 1
ATOM 1036 N N . ASP A 1 133 ? 15.532 -3.355 -14.407 1.00 94.44 133 ASP A N 1
ATOM 1037 C CA . ASP A 1 133 ? 16.741 -3.966 -13.867 1.00 94.44 133 ASP A CA 1
ATOM 1038 C C . ASP A 1 133 ? 17.626 -2.947 -13.132 1.00 94.44 133 ASP A C 1
ATOM 1040 O O . ASP A 1 133 ? 18.835 -3.140 -12.994 1.00 94.44 133 ASP A O 1
ATOM 1044 N N . TRP A 1 134 ? 17.047 -1.864 -12.635 1.00 96.94 134 TRP A N 1
ATOM 1045 C CA . TRP A 1 134 ? 17.726 -0.880 -11.800 1.00 96.94 134 TRP A CA 1
ATOM 1046 C C . TRP A 1 134 ? 17.010 -0.761 -10.462 1.00 96.94 134 TRP A C 1
ATOM 1048 O O . TRP A 1 134 ? 15.818 -1.046 -10.353 1.00 96.94 134 TRP A O 1
ATOM 1058 N N . ALA A 1 135 ? 17.776 -0.407 -9.430 1.00 97.56 135 ALA A N 1
ATOM 1059 C CA . ALA A 1 135 ? 17.216 -0.183 -8.108 1.00 97.56 135 ALA A CA 1
ATOM 1060 C C . ALA A 1 135 ? 16.659 1.238 -8.011 1.00 97.56 135 ALA A C 1
ATOM 1062 O O . ALA A 1 135 ? 17.328 2.179 -8.445 1.00 97.56 135 ALA A O 1
ATOM 1063 N N . LEU A 1 136 ? 15.448 1.369 -7.479 1.00 97.88 136 LEU A N 1
ATOM 1064 C CA . LEU A 1 136 ? 14.827 2.650 -7.162 1.00 97.88 136 LEU A CA 1
ATOM 1065 C C . LEU A 1 136 ? 13.713 2.431 -6.145 1.00 97.88 136 LEU A C 1
ATOM 1067 O O . LEU A 1 136 ? 12.872 1.554 -6.327 1.00 97.88 136 LEU A O 1
ATOM 1071 N N . GLU A 1 137 ? 13.675 3.286 -5.140 1.00 98.44 137 GLU A N 1
ATOM 1072 C CA . GLU A 1 137 ? 12.578 3.410 -4.196 1.00 98.44 137 GLU A CA 1
ATOM 1073 C C . GLU A 1 137 ? 11.699 4.610 -4.573 1.00 98.44 137 GLU A C 1
ATOM 1075 O O . GLU A 1 137 ? 12.208 5.687 -4.896 1.00 98.44 137 GLU A O 1
ATOM 1080 N N . GLY A 1 138 ? 10.374 4.457 -4.523 1.00 97.88 138 GLY A N 1
ATOM 1081 C CA . GLY A 1 138 ? 9.453 5.551 -4.840 1.00 97.88 138 GLY A CA 1
ATOM 1082 C C . GLY A 1 138 ? 9.613 6.771 -3.935 1.00 97.88 138 GLY A C 1
ATOM 1083 O O . GLY A 1 138 ? 9.430 7.890 -4.399 1.00 97.88 138 GLY A O 1
ATOM 1084 N N . GLY A 1 139 ? 10.017 6.587 -2.674 1.00 97.88 139 GLY A N 1
ATOM 1085 C CA . GLY A 1 139 ? 10.297 7.680 -1.741 1.00 97.88 139 GLY A CA 1
ATOM 1086 C C . GLY A 1 139 ? 11.585 8.456 -2.031 1.00 97.88 139 GLY A C 1
ATOM 1087 O O . GLY A 1 139 ? 11.821 9.488 -1.406 1.00 97.88 139 GLY A O 1
ATOM 1088 N N . ALA A 1 140 ? 12.420 7.992 -2.967 1.00 97.94 140 ALA A N 1
ATOM 1089 C CA . ALA A 1 140 ? 13.653 8.672 -3.364 1.00 97.94 140 ALA A CA 1
ATOM 1090 C C . ALA A 1 140 ? 13.455 9.695 -4.501 1.00 97.94 140 ALA A C 1
ATOM 1092 O O . ALA A 1 140 ? 14.415 10.364 -4.894 1.00 97.94 140 ALA A O 1
ATOM 1093 N N . ILE A 1 141 ? 12.240 9.812 -5.047 1.00 97.19 141 ILE A N 1
ATOM 1094 C CA . ILE A 1 141 ? 11.888 10.704 -6.160 1.00 97.19 141 ILE A CA 1
ATOM 1095 C C . ILE A 1 141 ? 10.616 11.504 -5.854 1.00 97.19 141 ILE A C 1
ATOM 1097 O O . ILE A 1 141 ? 9.808 11.103 -5.024 1.00 97.19 141 ILE A O 1
ATOM 1101 N N . ASP A 1 142 ? 10.443 12.629 -6.549 1.00 94.25 142 ASP A N 1
ATOM 1102 C CA . ASP A 1 142 ? 9.267 13.507 -6.479 1.00 94.25 142 ASP A CA 1
ATOM 1103 C C . ASP A 1 142 ? 9.059 14.184 -7.849 1.00 94.25 142 ASP A C 1
ATOM 1105 O O . ASP A 1 142 ? 10.031 14.339 -8.605 1.00 94.25 142 ASP A O 1
ATOM 1109 N N . GLY A 1 143 ? 7.822 14.554 -8.201 1.00 81.38 143 GLY A N 1
ATOM 1110 C CA . GLY A 1 143 ? 7.492 15.127 -9.514 1.00 81.38 143 GLY A CA 1
ATOM 1111 C C . GLY A 1 143 ? 6.053 15.591 -9.680 1.00 81.38 143 GLY A C 1
ATOM 1112 O O . GLY A 1 143 ? 5.196 15.221 -8.849 1.00 81.38 143 GLY A O 1
#

Secondary structure (DSSP, 8-state):
-PPPPPPTTS--SEEEEEPP--TTTSTTTHHHHHHHHHHHHHHHHHHT-EEEEEESSHHHHHHHHHHS-TTPEEEE---SSS-HHHHS-EE-TTS-EEEEEP-HHHHT---TTTTTHHHHHHHHTTPPEEEEEEE--GGG---

Radius of gyration: 15.13 Å; chains: 1; bounding box: 37×29×49 Å

pLDDT: mean 97.08, std 3.37, range [67.0, 98.88]

Sequence (143 aa):
MAILMPPEWAPQEWLWIGFPHLAEEWPDCLEPAQEQIAAFASAVADSGQEVRLLVHDEVNALRARKLVSGKVKLQQQAYGDIWLRDTGPLIRGDGTALRPRFNGWGGKYLMQGDQEVCAELARDAGLPLMESDWALEGGAIDG

Foldseek 3Di:
DDWAQDAPPPDDQADEWEAQDDCVVQPPCNLVSNLVSQVVLQVCQVVVHAYEYEAADVVRVVVSVVRHDPSHHYDYAHAFGGQCQFQAFRAIPVQATEQEAAQCVPVPDDGPRSRPVHVVVCVVVVTHYDYDDHHDGNVVDGD